Protein AF-D1CSL3-F1 (afdb_monomer_lite)

Foldseek 3Di:
DDALVRLVVVLVVCCVVCVVVQPDPVSCCVSRVLSNCVSVPFDCPPCVGWPAQDFDDDVVRGRDTDGID

InterPro domains:
  IPR007409 Restriction endonuclease, type I, HsdR, N-terminal [PF04313] (23-63)

pLDDT: mean 91.86, std 6.51, range [58.91, 96.75]

Secondary structure (DSSP, 8-state):
---HHHHHHHHHHHHHHHGGG--SHHHHIIIIIHHHHHHTT--TT-TTT-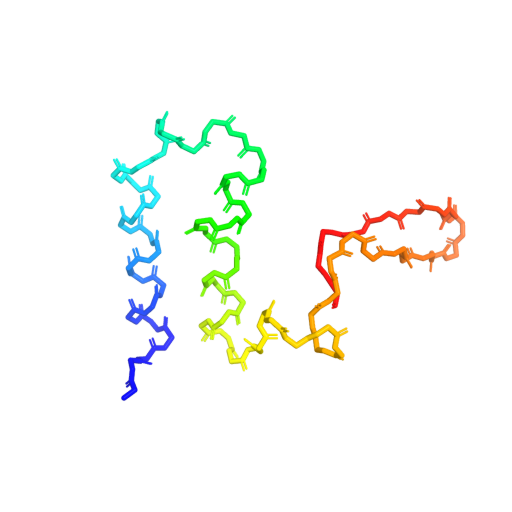-EEEE--BTTB-S-EEEE-

Structure (mmCIF, N/CA/C/O backbone):
data_AF-D1CSL3-F1
#
_entry.id   AF-D1CSL3-F1
#
loop_
_atom_site.group_PDB
_atom_site.id
_atom_site.type_symbol
_atom_site.label_atom_id
_atom_site.label_alt_id
_atom_site.label_comp_id
_atom_site.label_asym_id
_atom_site.label_entity_id
_atom_site.label_seq_id
_atom_site.pdbx_PDB_ins_code
_atom_site.Cartn_x
_atom_site.Cartn_y
_atom_site.Cartn_z
_atom_site.occupancy
_atom_site.B_iso_or_equiv
_atom_site.auth_seq_id
_atom_site.auth_comp_id
_atom_site.auth_asym_id
_atom_site.auth_atom_id
_atom_site.pdbx_PDB_model_num
ATOM 1 N N . MET A 1 1 ? -19.421 -9.542 1.305 1.00 58.91 1 MET A N 1
ATOM 2 C CA . MET A 1 1 ? -18.382 -8.659 0.739 1.00 58.91 1 MET A CA 1
ATOM 3 C C . MET A 1 1 ? -18.649 -7.276 1.287 1.00 58.91 1 MET A C 1
ATOM 5 O O . MET A 1 1 ? -19.793 -6.850 1.187 1.00 58.91 1 MET A O 1
ATOM 9 N N . SER A 1 2 ? -17.669 -6.647 1.936 1.00 71.81 2 SER A N 1
ATOM 10 C CA . SER A 1 2 ? -17.810 -5.251 2.357 1.00 71.81 2 SER A CA 1
ATOM 11 C C . SER A 1 2 ? -17.829 -4.353 1.125 1.00 71.81 2 SER A C 1
ATOM 13 O O . SER A 1 2 ? -17.142 -4.641 0.142 1.00 71.81 2 SER A O 1
ATOM 15 N N . THR A 1 3 ? -18.614 -3.282 1.151 1.00 91.62 3 THR A N 1
ATOM 16 C CA . THR A 1 3 ? -18.605 -2.300 0.065 1.00 91.62 3 THR A CA 1
ATOM 17 C C . THR A 1 3 ? -17.281 -1.532 0.064 1.00 91.62 3 THR A C 1
ATOM 19 O O . THR A 1 3 ? -16.531 -1.505 1.052 1.00 91.62 3 THR A O 1
ATOM 22 N N . ILE A 1 4 ? -16.975 -0.872 -1.054 1.00 92.81 4 ILE A N 1
ATOM 23 C CA . ILE A 1 4 ? -15.829 0.039 -1.116 1.00 92.81 4 ILE A CA 1
ATOM 24 C C . ILE A 1 4 ? -15.946 1.137 -0.049 1.00 92.81 4 ILE A C 1
ATOM 26 O O . ILE A 1 4 ? -14.964 1.467 0.606 1.00 92.81 4 ILE A O 1
ATOM 30 N N . GLU A 1 5 ? -17.153 1.642 0.207 1.00 95.06 5 GLU A N 1
ATOM 31 C CA . GLU A 1 5 ? -17.417 2.693 1.195 1.00 95.06 5 GLU A CA 1
ATOM 32 C C . GLU A 1 5 ? -17.088 2.236 2.622 1.00 95.06 5 GLU A C 1
ATOM 34 O O . GLU A 1 5 ? -16.479 2.985 3.387 1.00 95.06 5 GLU A O 1
ATOM 39 N N . GLU A 1 6 ? -17.442 0.999 2.979 1.00 95.50 6 GLU A N 1
ATOM 40 C CA . GLU A 1 6 ? -17.091 0.392 4.269 1.00 95.50 6 GLU A CA 1
ATOM 41 C C . GLU A 1 6 ? -15.577 0.207 4.404 1.00 95.50 6 GLU A C 1
ATOM 43 O O . GLU A 1 6 ? -14.989 0.535 5.437 1.00 95.50 6 GLU A O 1
ATOM 48 N N . SER A 1 7 ? -14.928 -0.247 3.332 1.00 95.38 7 SER A N 1
ATOM 49 C CA . SER A 1 7 ? -13.476 -0.431 3.289 1.00 95.38 7 SER A CA 1
ATOM 50 C C . SER A 1 7 ? -12.736 0.905 3.441 1.00 95.38 7 SER A C 1
ATOM 52 O O . SER A 1 7 ? -11.785 1.007 4.215 1.00 95.38 7 SER A O 1
ATOM 54 N N . LEU A 1 8 ? -13.211 1.963 2.776 1.00 95.94 8 LEU A N 1
ATOM 55 C CA . LEU A 1 8 ? -12.665 3.317 2.900 1.00 95.94 8 LEU A CA 1
ATOM 56 C C . LEU A 1 8 ? -12.863 3.895 4.302 1.00 95.94 8 LEU A C 1
ATOM 58 O O . LEU A 1 8 ? -11.954 4.539 4.830 1.00 95.94 8 LEU A O 1
ATOM 62 N N . ARG A 1 9 ? -14.016 3.645 4.934 1.00 96.75 9 ARG A N 1
ATOM 63 C CA . ARG A 1 9 ? -14.250 4.034 6.334 1.00 96.75 9 ARG A CA 1
ATOM 64 C C . ARG A 1 9 ? -13.250 3.356 7.267 1.00 96.75 9 ARG A C 1
ATOM 66 O O . ARG A 1 9 ? -12.609 4.052 8.050 1.00 96.75 9 ARG A O 1
ATOM 73 N N . ALA A 1 10 ? -13.041 2.047 7.122 1.00 96.06 10 ALA A N 1
ATOM 74 C CA . ALA A 1 10 ? -12.077 1.303 7.931 1.00 96.06 10 ALA A CA 1
ATOM 75 C C . ALA A 1 10 ? -10.632 1.806 7.742 1.00 96.06 10 ALA A C 1
ATOM 77 O O . ALA A 1 10 ? -9.886 1.953 8.711 1.00 96.06 10 ALA A O 1
ATOM 78 N N . ILE A 1 11 ? -10.235 2.121 6.503 1.00 96.38 11 ILE A N 1
ATOM 79 C CA . ILE A 1 11 ? -8.921 2.713 6.211 1.00 96.38 11 ILE A CA 1
ATOM 80 C C . ILE A 1 11 ? -8.801 4.103 6.854 1.00 96.38 11 ILE A C 1
ATOM 82 O O . ILE A 1 11 ? -7.790 4.402 7.487 1.00 96.38 11 ILE A O 1
ATOM 86 N N . SER A 1 12 ? -9.838 4.942 6.754 1.00 96.44 12 SER A N 1
ATOM 87 C CA . SER A 1 12 ? -9.855 6.275 7.371 1.00 96.44 12 SER A CA 1
ATOM 88 C C . SER A 1 12 ? -9.704 6.212 8.893 1.00 96.44 12 SER A C 1
ATOM 90 O O . SER A 1 12 ? -8.925 6.971 9.473 1.00 96.44 12 SER A O 1
ATOM 92 N N . GLU A 1 13 ? -10.418 5.295 9.546 1.00 96.50 13 GLU A N 1
ATOM 93 C CA . GLU A 1 13 ? -10.306 5.073 10.989 1.00 96.50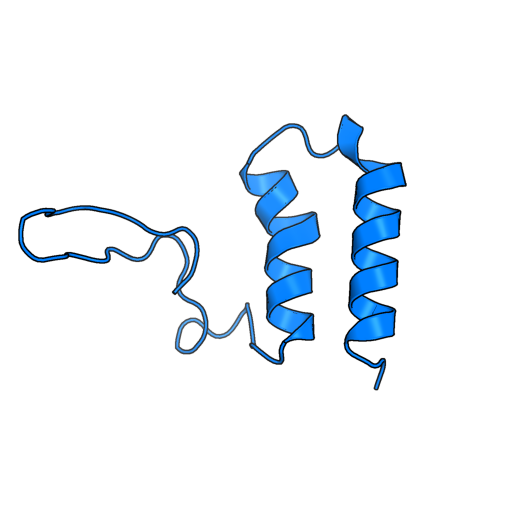 13 GLU A CA 1
ATOM 94 C C . GLU A 1 13 ? -8.903 4.613 11.378 1.00 96.50 13 GLU A C 1
ATOM 96 O O . GLU A 1 13 ? -8.315 5.188 12.293 1.00 96.50 13 GLU A O 1
ATOM 101 N N . ARG A 1 14 ? -8.323 3.667 10.629 1.00 94.81 14 ARG A N 1
ATOM 102 C CA . ARG A 1 14 ? -6.945 3.207 10.841 1.00 94.81 14 ARG A CA 1
ATOM 103 C C . ARG A 1 14 ? -5.937 4.347 10.755 1.00 94.81 14 ARG A C 1
ATOM 105 O O . ARG A 1 14 ? -5.049 4.433 11.599 1.00 94.81 14 ARG A O 1
ATOM 112 N N . VAL A 1 15 ? -6.063 5.227 9.763 1.00 95.81 15 VAL A N 1
ATOM 113 C CA . VAL A 1 15 ? -5.175 6.393 9.633 1.00 95.81 15 VAL A CA 1
ATOM 114 C C . VAL A 1 15 ? -5.292 7.291 10.863 1.00 95.81 15 VAL A C 1
ATOM 116 O O . VAL A 1 15 ? -4.278 7.711 11.416 1.00 95.81 15 VAL A O 1
ATOM 119 N N . LYS A 1 16 ? -6.513 7.545 11.346 1.00 95.56 16 LYS A N 1
ATOM 120 C CA . LYS A 1 16 ? -6.732 8.370 12.542 1.00 95.56 16 LYS A CA 1
ATOM 121 C C . LYS A 1 16 ? -6.137 7.739 13.802 1.00 95.56 16 LYS A C 1
ATOM 123 O O . LYS A 1 16 ? -5.514 8.455 14.580 1.00 95.56 16 LYS A O 1
ATOM 128 N N . SER A 1 17 ? -6.305 6.432 14.002 1.00 94.75 17 SER A N 1
ATOM 129 C CA . SER A 1 17 ? -5.868 5.749 15.227 1.00 94.75 17 SER A CA 1
ATOM 130 C C . SER A 1 17 ? -4.385 5.373 15.240 1.00 94.75 17 SER A C 1
ATOM 132 O O . SER A 1 17 ? -3.786 5.324 16.312 1.00 94.75 17 SER A O 1
ATOM 134 N N . HIS A 1 18 ? -3.781 5.118 14.077 1.00 92.62 18 HIS A N 1
ATOM 135 C CA . HIS A 1 18 ? -2.431 4.553 13.971 1.00 92.62 18 HIS A CA 1
ATOM 136 C C . HIS A 1 18 ? -1.427 5.448 13.231 1.00 92.62 18 HIS A C 1
ATOM 138 O O . HIS A 1 18 ? -0.292 5.020 13.020 1.00 92.62 18 HIS A O 1
ATOM 144 N N . SER A 1 19 ? -1.788 6.686 12.869 1.00 91.25 19 SER A N 1
ATOM 145 C CA . SER A 1 19 ? -0.891 7.629 12.166 1.00 91.25 19 SER A CA 1
ATOM 146 C C . SER A 1 19 ? 0.488 7.759 12.812 1.00 91.25 19 SER A C 1
ATOM 148 O O . SER A 1 19 ? 1.494 7.681 12.116 1.00 91.25 19 SER A O 1
ATOM 150 N N . SER A 1 20 ? 0.555 7.870 14.140 1.00 92.38 20 SER A N 1
ATOM 151 C CA . SER A 1 20 ? 1.817 7.982 14.884 1.00 92.38 20 SER A CA 1
ATOM 152 C C . SER A 1 20 ? 2.709 6.736 14.804 1.00 92.38 20 SER A C 1
ATOM 154 O O . SER A 1 20 ? 3.910 6.835 15.039 1.00 92.38 20 SER A O 1
ATOM 156 N N . THR A 1 21 ? 2.147 5.572 14.470 1.00 92.44 21 THR A N 1
ATOM 157 C CA . THR A 1 21 ? 2.888 4.306 14.330 1.00 92.44 21 THR A CA 1
ATOM 158 C C . THR A 1 21 ? 3.376 4.052 12.901 1.00 92.44 21 THR A C 1
ATOM 160 O O . THR A 1 21 ? 4.326 3.300 12.703 1.00 92.44 21 THR A O 1
ATOM 163 N N . MET A 1 22 ? 2.778 4.710 11.902 1.00 94.25 22 MET A N 1
ATOM 164 C CA . MET A 1 22 ? 3.136 4.586 10.484 1.00 94.25 22 MET A CA 1
ATOM 165 C C . MET A 1 22 ? 4.177 5.646 10.092 1.00 94.25 22 MET A C 1
ATOM 167 O O . MET A 1 22 ? 3.926 6.506 9.254 1.00 94.25 22 MET A O 1
ATOM 171 N N . ALA A 1 23 ? 5.341 5.619 10.744 1.00 93.69 23 ALA A N 1
ATOM 172 C CA . ALA A 1 23 ? 6.351 6.676 10.624 1.00 93.69 23 ALA A CA 1
ATOM 173 C C . ALA A 1 23 ? 7.165 6.644 9.315 1.00 93.69 23 ALA A C 1
ATOM 175 O O . ALA A 1 23 ? 7.877 7.601 9.016 1.00 93.69 23 ALA A O 1
ATOM 176 N N . THR A 1 24 ? 7.098 5.551 8.553 1.00 95.94 24 THR A N 1
ATOM 177 C CA . THR A 1 24 ? 7.836 5.382 7.297 1.00 95.94 24 THR A CA 1
ATOM 178 C C . THR A 1 24 ? 6.886 5.291 6.113 1.00 95.94 24 THR A C 1
ATOM 180 O O . THR A 1 24 ? 5.737 4.870 6.246 1.00 95.94 24 THR A O 1
ATOM 183 N N . GLU A 1 25 ? 7.393 5.643 4.935 1.00 94.75 25 GLU A N 1
ATOM 184 C CA . GLU A 1 25 ? 6.671 5.499 3.671 1.00 94.75 25 GLU A CA 1
ATOM 185 C C . GLU A 1 25 ? 6.176 4.063 3.463 1.00 94.75 25 GLU A C 1
ATOM 187 O O . GLU A 1 25 ? 4.996 3.852 3.202 1.00 94.75 25 GLU A O 1
ATOM 192 N N . GLU A 1 26 ? 7.041 3.075 3.704 1.00 93.94 26 GLU A N 1
ATOM 193 C CA . GLU A 1 26 ? 6.700 1.653 3.603 1.00 93.94 26 GLU A CA 1
ATOM 194 C C . GLU A 1 26 ? 5.574 1.244 4.566 1.00 93.94 26 GLU A C 1
ATOM 196 O O . GLU A 1 26 ? 4.667 0.490 4.204 1.00 93.94 26 GLU A O 1
ATOM 201 N N . ALA A 1 27 ? 5.578 1.783 5.792 1.00 95.06 27 ALA A N 1
ATOM 202 C CA . ALA A 1 27 ? 4.519 1.515 6.758 1.00 95.06 27 ALA A CA 1
ATOM 203 C C . ALA A 1 27 ? 3.170 2.077 6.284 1.00 95.06 27 ALA A C 1
ATOM 205 O O . ALA A 1 27 ? 2.148 1.404 6.415 1.00 95.06 27 ALA A O 1
ATOM 206 N N . VAL A 1 28 ? 3.156 3.279 5.698 1.00 96.19 28 VAL A N 1
ATOM 207 C CA . VAL A 1 28 ? 1.937 3.891 5.142 1.00 96.19 28 VAL A CA 1
ATOM 208 C C . VAL A 1 28 ? 1.467 3.139 3.895 1.00 96.19 28 VAL A C 1
ATOM 210 O O . VAL A 1 28 ? 0.281 2.816 3.787 1.00 96.19 28 VAL A O 1
ATOM 213 N N . LYS A 1 29 ? 2.3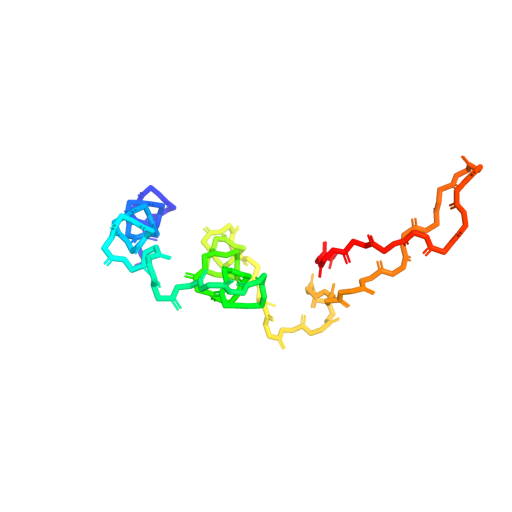84 2.803 2.983 1.00 95.56 29 LYS A N 1
ATOM 214 C CA . LYS A 1 29 ? 2.122 1.990 1.790 1.00 95.56 29 LYS A CA 1
ATOM 215 C C . LYS A 1 29 ? 1.435 0.675 2.166 1.00 95.56 29 LYS A C 1
ATOM 217 O O . LYS A 1 29 ? 0.330 0.392 1.701 1.00 95.56 29 LYS A O 1
ATOM 222 N N . THR A 1 30 ? 2.006 -0.058 3.118 1.00 94.38 30 THR A N 1
ATOM 223 C CA . THR A 1 30 ? 1.467 -1.341 3.583 1.00 94.38 30 THR A CA 1
ATOM 224 C C . THR A 1 30 ? 0.147 -1.204 4.352 1.00 94.38 30 THR A C 1
ATOM 226 O O . THR A 1 30 ? -0.778 -1.988 4.144 1.00 94.38 30 THR A O 1
ATOM 229 N N . ALA A 1 31 ? 0.024 -0.229 5.256 1.00 95.06 31 ALA A N 1
ATOM 230 C CA . ALA A 1 31 ? -1.133 -0.134 6.151 1.00 95.06 31 ALA A CA 1
ATOM 231 C C . ALA A 1 31 ? -2.346 0.595 5.544 1.00 95.06 31 ALA A C 1
ATOM 233 O O . ALA A 1 31 ? -3.469 0.416 6.040 1.00 95.06 31 ALA A O 1
ATOM 234 N N . VAL A 1 32 ? -2.133 1.404 4.499 1.00 96.19 32 VAL A N 1
ATOM 235 C CA . VAL A 1 32 ? -3.141 2.302 3.908 1.00 96.19 32 VAL A CA 1
ATOM 236 C C . VAL A 1 32 ? -3.279 2.089 2.401 1.00 96.19 32 VAL A C 1
ATOM 238 O O . VAL A 1 32 ? -4.386 1.806 1.944 1.00 96.19 32 VAL A O 1
ATOM 241 N N . VAL A 1 33 ? -2.186 2.180 1.635 1.00 96.50 33 VAL A N 1
ATOM 242 C CA . VAL A 1 33 ? -2.239 2.153 0.160 1.00 96.50 33 VAL A CA 1
ATOM 243 C C . VAL A 1 33 ? -2.603 0.765 -0.369 1.0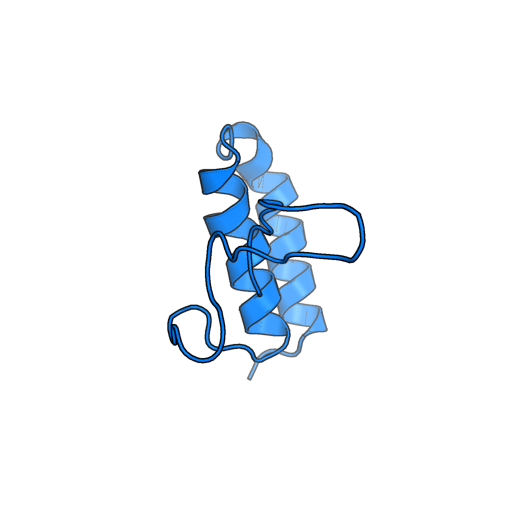0 96.50 33 VAL A C 1
ATOM 245 O O . VAL A 1 33 ? -3.543 0.651 -1.149 1.00 96.50 33 VAL A O 1
ATOM 248 N N . LEU A 1 34 ? -1.950 -0.303 0.099 1.00 95.81 34 LEU A N 1
ATOM 249 C CA . LEU A 1 34 ? -2.287 -1.670 -0.324 1.00 95.81 34 LEU A CA 1
ATOM 250 C C . LEU A 1 34 ? -3.738 -2.055 0.036 1.00 95.81 34 LEU A C 1
ATOM 252 O O . LEU A 1 34 ? -4.452 -2.569 -0.826 1.00 95.81 34 LEU A O 1
ATOM 256 N N . PRO A 1 35 ? -4.251 -1.772 1.253 1.00 95.81 35 PRO A N 1
ATOM 257 C CA . PRO A 1 35 ? -5.666 -1.972 1.560 1.00 95.81 35 PRO A CA 1
ATOM 258 C C . PRO A 1 35 ? -6.616 -1.158 0.681 1.00 95.81 35 PRO A C 1
ATOM 260 O O . PRO A 1 35 ? -7.717 -1.625 0.397 1.00 95.81 35 PRO A O 1
ATOM 263 N N . PHE A 1 36 ? -6.212 0.042 0.258 1.00 96.50 36 PHE A N 1
ATOM 264 C CA . PHE A 1 36 ? -6.987 0.86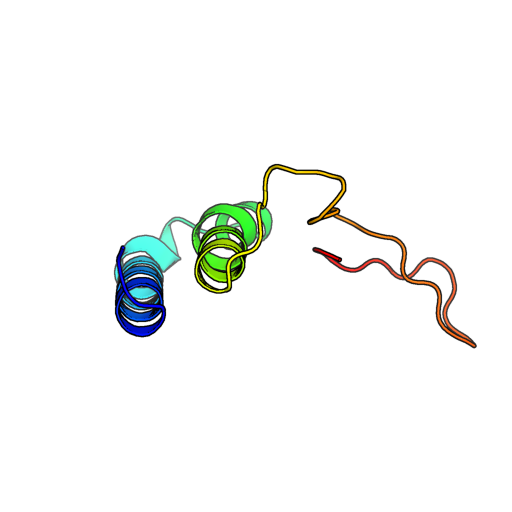2 -0.668 1.00 96.50 36 PHE A CA 1
ATOM 265 C C . PHE A 1 36 ? -7.019 0.255 -2.078 1.00 96.50 36 PHE A C 1
ATOM 267 O O . PHE A 1 36 ? -8.093 0.132 -2.653 1.00 96.50 36 PHE A O 1
ATOM 274 N N . LEU A 1 37 ? -5.890 -0.213 -2.614 1.00 95.88 37 LEU A N 1
ATOM 275 C CA . LEU A 1 37 ? -5.870 -0.928 -3.897 1.00 95.88 37 LEU A CA 1
ATOM 276 C C . LEU A 1 37 ? -6.741 -2.191 -3.845 1.00 95.88 37 LEU A C 1
ATOM 278 O O . LEU A 1 37 ? -7.570 -2.415 -4.724 1.00 95.88 37 LEU A O 1
ATOM 282 N N . ARG A 1 38 ? -6.660 -2.959 -2.753 1.00 95.00 38 ARG A N 1
ATOM 283 C CA . ARG A 1 38 ? -7.541 -4.114 -2.548 1.00 95.00 38 ARG A CA 1
ATOM 284 C C . ARG A 1 38 ? -9.022 -3.726 -2.496 1.00 95.00 38 ARG A C 1
ATOM 286 O O . ARG A 1 38 ? -9.857 -4.481 -2.985 1.00 95.00 38 ARG A O 1
ATOM 293 N N . SER A 1 39 ? -9.377 -2.570 -1.927 1.00 95.44 39 SER A N 1
ATOM 294 C CA . SER A 1 39 ? -10.779 -2.123 -1.881 1.00 95.44 39 SER A CA 1
ATOM 295 C C . SER A 1 39 ? -11.330 -1.706 -3.247 1.00 95.44 39 SER A C 1
ATOM 297 O O . SER A 1 39 ? -12.545 -1.752 -3.445 1.00 95.44 39 SER A O 1
ATOM 299 N N . LEU A 1 40 ? -10.450 -1.355 -4.191 1.00 94.56 40 LEU A N 1
ATOM 300 C CA . LEU A 1 40 ? -10.779 -1.147 -5.603 1.00 94.56 40 LEU A CA 1
ATOM 301 C C . LEU A 1 40 ? -10.900 -2.462 -6.391 1.00 94.56 40 LEU A C 1
ATOM 303 O O . LEU A 1 40 ? -11.383 -2.437 -7.520 1.00 94.56 40 LEU A O 1
ATOM 307 N N . GLY A 1 41 ? -10.513 -3.594 -5.794 1.00 93.94 41 GLY A N 1
ATOM 308 C CA . GLY A 1 41 ? -10.615 -4.925 -6.391 1.00 93.94 41 GLY A CA 1
ATOM 309 C C . GLY A 1 41 ? -9.314 -5.490 -6.959 1.00 93.94 41 GLY A C 1
ATOM 310 O O . GLY A 1 41 ? -9.366 -6.581 -7.514 1.00 93.94 41 GLY A O 1
ATOM 311 N N . TYR A 1 42 ? -8.179 -4.800 -6.800 1.00 95.38 42 TYR A N 1
ATOM 312 C CA . TYR A 1 42 ? -6.878 -5.299 -7.258 1.00 95.38 42 TYR A CA 1
ATOM 313 C C . TYR A 1 42 ? -6.319 -6.389 -6.332 1.00 95.38 42 TYR A C 1
ATOM 315 O O . TYR A 1 42 ? -6.355 -6.231 -5.101 1.00 95.38 42 TYR A O 1
ATOM 323 N N . GLU A 1 43 ? -5.710 -7.441 -6.889 1.00 94.94 43 GLU A N 1
ATOM 324 C CA . GLU A 1 43 ? -4.889 -8.370 -6.110 1.00 94.94 43 GLU A CA 1
ATOM 325 C C . GLU A 1 43 ? -3.464 -7.852 -5.915 1.00 94.94 43 GLU A C 1
ATOM 327 O O . GLU A 1 43 ? -2.544 -8.095 -6.687 1.00 94.94 43 GLU A O 1
ATOM 332 N N . VAL A 1 44 ? -3.255 -7.175 -4.787 1.00 94.69 44 VAL A N 1
ATOM 333 C CA . VAL A 1 44 ? -1.964 -6.581 -4.391 1.00 94.69 44 VAL A CA 1
ATOM 334 C C . VAL A 1 44 ? -0.816 -7.578 -4.179 1.00 94.69 44 VAL A C 1
ATOM 336 O O . VAL A 1 44 ? 0.315 -7.160 -3.944 1.00 94.69 44 VAL A O 1
ATOM 339 N N . PHE A 1 45 ? -1.098 -8.881 -4.196 1.00 93.06 45 PHE A N 1
ATOM 340 C CA . PHE A 1 45 ? -0.084 -9.935 -4.118 1.00 93.06 45 PHE A CA 1
ATOM 341 C C . PHE A 1 45 ? 0.133 -10.658 -5.451 1.00 93.06 45 PHE A C 1
ATOM 343 O O . PHE A 1 45 ? 1.014 -11.516 -5.521 1.00 93.06 45 PHE A O 1
ATOM 350 N N . ASP A 1 46 ? -0.640 -10.326 -6.488 1.00 94.75 46 ASP A N 1
ATOM 351 C CA . ASP A 1 46 ? -0.400 -10.798 -7.844 1.00 94.75 46 ASP A CA 1
ATOM 352 C C . ASP A 1 46 ? 0.547 -9.812 -8.557 1.00 94.75 46 ASP A C 1
ATOM 354 O O . ASP A 1 46 ? 0.136 -8.704 -8.907 1.00 94.75 46 ASP A O 1
ATOM 358 N N . PRO A 1 47 ? 1.819 -10.183 -8.804 1.00 90.19 47 PRO A N 1
ATOM 359 C CA . PRO A 1 47 ? 2.785 -9.302 -9.459 1.00 90.19 47 PRO A CA 1
ATOM 360 C C . PRO A 1 47 ? 2.474 -9.069 -10.944 1.00 90.19 47 PRO A C 1
ATOM 362 O O . PRO A 1 47 ? 3.194 -8.326 -11.605 1.00 90.19 47 PRO A O 1
ATOM 365 N N . THR A 1 48 ? 1.463 -9.741 -11.499 1.00 93.12 48 THR A N 1
ATOM 366 C CA . THR A 1 48 ? 0.955 -9.468 -12.848 1.00 93.12 48 THR A CA 1
ATOM 367 C C . THR A 1 48 ? -0.131 -8.394 -12.859 1.00 93.12 48 THR A C 1
ATOM 369 O O . THR A 1 48 ? -0.427 -7.860 -13.927 1.00 93.12 48 THR A O 1
ATOM 372 N N . GLU A 1 49 ? -0.684 -8.053 -11.691 1.00 93.94 49 GLU A N 1
ATOM 373 C CA . GLU A 1 49 ? -1.721 -7.034 -11.526 1.00 93.94 49 GLU A CA 1
ATOM 374 C C . GLU A 1 49 ? -1.213 -5.789 -10.790 1.00 93.94 49 GLU A C 1
ATOM 376 O O . GLU A 1 49 ? -1.553 -4.681 -11.189 1.00 93.94 49 GLU A O 1
ATOM 381 N N . VAL A 1 50 ? -0.400 -5.956 -9.740 1.00 95.44 50 VAL A N 1
ATOM 382 C CA . VAL A 1 50 ? 0.186 -4.844 -8.980 1.00 95.44 50 VAL A CA 1
ATOM 383 C C . VAL A 1 50 ? 1.698 -5.009 -8.910 1.00 95.44 50 VAL A C 1
ATOM 385 O O . VAL A 1 50 ? 2.216 -5.900 -8.232 1.00 95.44 50 VAL A O 1
ATOM 388 N N . ILE A 1 51 ? 2.422 -4.113 -9.579 1.00 94.50 51 ILE A N 1
ATOM 389 C CA . ILE A 1 51 ? 3.885 -4.121 -9.622 1.00 94.50 51 ILE A CA 1
ATOM 390 C C . ILE A 1 51 ? 4.426 -2.999 -8.731 1.00 94.50 51 ILE A C 1
ATOM 392 O O . ILE A 1 51 ? 4.233 -1.824 -9.054 1.00 94.50 51 ILE A O 1
ATOM 396 N N . PRO A 1 52 ? 5.132 -3.316 -7.630 1.00 92.88 52 PRO A N 1
ATOM 397 C CA . PRO A 1 52 ? 5.766 -2.296 -6.810 1.00 92.88 52 PRO A CA 1
ATOM 398 C C . PRO A 1 52 ? 6.980 -1.681 -7.519 1.00 92.88 52 PRO A C 1
ATOM 400 O O . PRO A 1 52 ? 7.702 -2.374 -8.240 1.00 92.88 52 PRO A O 1
ATOM 403 N N . GLU A 1 53 ? 7.253 -0.401 -7.257 1.00 91.88 53 GLU A N 1
ATOM 404 C CA . GLU A 1 53 ? 8.455 0.311 -7.728 1.00 91.88 53 GLU A CA 1
ATOM 405 C C . GLU A 1 53 ? 8.646 0.241 -9.259 1.00 91.88 53 GLU A C 1
ATOM 407 O O . GLU A 1 53 ? 9.766 0.105 -9.777 1.00 91.88 53 GLU A O 1
ATOM 412 N N . PHE A 1 54 ? 7.538 0.303 -9.999 1.00 91.25 54 PHE A N 1
ATOM 413 C CA . PHE A 1 54 ? 7.520 0.147 -11.446 1.00 91.25 54 PHE A CA 1
ATOM 414 C C . PHE A 1 54 ? 8.209 1.323 -12.145 1.00 91.25 54 PHE A C 1
ATOM 416 O O . PHE A 1 54 ? 7.952 2.489 -11.851 1.00 91.25 54 PHE A O 1
ATOM 423 N N . THR A 1 55 ? 9.081 1.018 -13.110 1.00 90.88 55 THR A N 1
ATOM 424 C CA . THR A 1 55 ? 9.753 2.047 -13.915 1.00 90.88 55 THR A CA 1
ATOM 425 C C . THR A 1 55 ? 8.833 2.493 -15.046 1.00 90.88 55 THR A C 1
ATOM 427 O O . THR A 1 55 ? 8.640 1.769 -16.021 1.00 90.88 55 THR A O 1
ATOM 430 N N . ALA A 1 56 ? 8.273 3.691 -14.908 1.00 86.38 56 ALA A N 1
ATOM 431 C CA . ALA A 1 56 ? 7.343 4.287 -15.854 1.00 86.38 56 ALA A CA 1
ATOM 432 C C . ALA A 1 56 ? 8.045 5.395 -16.651 1.00 86.38 56 ALA A C 1
ATOM 434 O O . ALA A 1 56 ? 7.957 6.579 -16.325 1.00 86.38 56 ALA A O 1
ATOM 435 N N . ASP A 1 57 ? 8.750 5.004 -17.715 1.00 86.19 57 ASP A N 1
ATOM 436 C CA . ASP A 1 57 ? 9.383 5.959 -18.624 1.00 86.19 57 ASP A CA 1
ATOM 437 C C . ASP A 1 57 ? 8.321 6.760 -19.397 1.00 86.19 57 ASP A C 1
ATOM 439 O O . ASP A 1 57 ? 7.434 6.202 -20.045 1.00 86.19 57 ASP A O 1
ATOM 443 N N . ALA A 1 58 ? 8.446 8.087 -19.378 1.00 79.50 58 ALA A N 1
ATOM 444 C CA . ALA A 1 58 ? 7.620 8.998 -20.165 1.00 79.50 58 ALA A CA 1
ATOM 445 C C . ALA A 1 58 ? 8.488 9.790 -21.152 1.00 79.50 58 ALA A C 1
ATOM 447 O O . ALA A 1 58 ? 9.701 9.933 -20.976 1.00 79.50 58 ALA A O 1
ATOM 448 N N . VAL A 1 59 ? 7.881 10.344 -22.206 1.00 81.44 59 VAL A N 1
ATOM 449 C CA . VAL A 1 59 ? 8.612 11.187 -23.168 1.00 81.44 59 VAL A CA 1
ATOM 450 C C . VAL A 1 59 ? 9.259 12.357 -22.419 1.00 81.44 59 VAL A C 1
ATOM 452 O O . VAL A 1 59 ? 8.572 13.206 -21.858 1.00 81.44 59 VAL A O 1
ATOM 455 N N . GLY A 1 60 ? 10.592 12.386 -22.397 1.00 81.31 60 GLY A N 1
ATOM 456 C CA . GLY A 1 60 ? 11.376 13.401 -21.688 1.00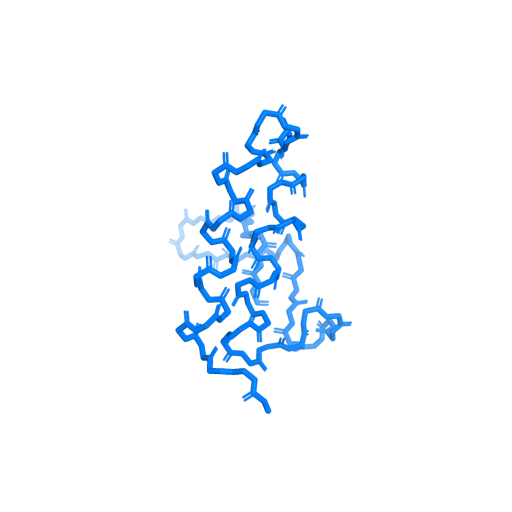 81.31 60 GLY A CA 1
ATOM 457 C C . GLY A 1 60 ? 11.698 13.094 -20.219 1.00 81.31 60 GLY A C 1
ATOM 458 O O . GLY A 1 60 ? 12.403 13.888 -19.603 1.00 81.31 60 GLY A O 1
ATOM 459 N N . LYS A 1 61 ? 11.251 11.961 -19.660 1.00 76.81 61 LYS A N 1
ATOM 460 C CA . LYS A 1 61 ? 11.594 11.515 -18.301 1.00 76.81 61 LYS A CA 1
ATOM 461 C C . LYS A 1 61 ? 11.942 10.025 -18.288 1.00 76.81 61 LYS A C 1
ATOM 463 O O . LYS A 1 61 ? 11.063 9.178 -18.415 1.00 76.81 61 LYS A O 1
ATOM 468 N N . LYS A 1 62 ? 13.238 9.725 -18.169 1.00 80.50 62 LYS A N 1
ATOM 469 C CA . LYS A 1 62 ? 13.789 8.365 -18.196 1.00 80.50 62 LYS A CA 1
ATOM 470 C C . LYS A 1 62 ? 14.242 7.955 -16.797 1.00 80.50 62 LYS A C 1
ATOM 472 O O . LYS A 1 62 ? 15.006 8.690 -16.178 1.00 80.50 62 LYS A O 1
ATOM 477 N N . GLY A 1 63 ? 13.831 6.774 -16.350 1.00 81.62 63 GLY A N 1
ATOM 478 C CA . GLY A 1 63 ? 14.147 6.213 -15.039 1.00 81.62 63 GLY A CA 1
ATOM 479 C C . GLY A 1 63 ? 13.195 6.631 -13.918 1.00 81.62 63 GLY A C 1
ATOM 480 O O . GLY A 1 63 ? 13.518 6.402 -12.755 1.00 81.62 63 GLY A O 1
ATOM 481 N N . GLU A 1 64 ? 12.049 7.237 -14.241 1.00 88.88 64 GLU A N 1
ATOM 482 C CA . GLU A 1 64 ? 11.040 7.579 -13.236 1.00 88.88 64 GLU A CA 1
ATOM 483 C C . GLU A 1 64 ? 10.378 6.309 -12.707 1.00 88.88 64 GLU A C 1
ATOM 485 O O . GLU A 1 64 ? 10.047 5.395 -13.467 1.00 88.88 64 GLU A O 1
ATOM 490 N N . LYS A 1 65 ? 10.174 6.266 -11.393 1.00 89.38 65 LYS A N 1
ATOM 491 C CA . LYS A 1 65 ? 9.507 5.156 -10.724 1.00 89.38 65 LYS A CA 1
ATOM 492 C C . LYS A 1 65 ? 8.194 5.610 -10.121 1.00 89.38 65 LYS A C 1
ATOM 494 O O . LYS A 1 65 ? 8.092 6.726 -9.616 1.00 89.38 65 LYS A O 1
ATOM 499 N N . VAL A 1 66 ? 7.215 4.723 -10.169 1.00 91.12 66 VAL A N 1
ATOM 500 C CA . VAL A 1 66 ? 5.963 4.843 -9.428 1.00 91.12 66 VAL A CA 1
ATOM 501 C C . VAL A 1 66 ? 5.895 3.736 -8.388 1.00 91.12 66 VAL A C 1
ATOM 503 O O . VAL A 1 66 ? 6.456 2.659 -8.580 1.00 91.12 66 VAL A O 1
ATOM 506 N N . ASP A 1 67 ? 5.201 4.002 -7.288 1.00 91.69 67 ASP A N 1
ATOM 507 C CA . ASP A 1 67 ? 5.138 3.070 -6.163 1.00 91.69 67 ASP A CA 1
ATOM 508 C C . ASP A 1 67 ? 4.413 1.773 -6.514 1.00 91.69 67 ASP A C 1
ATOM 510 O O . ASP A 1 67 ? 4.856 0.707 -6.102 1.00 91.69 67 ASP A O 1
ATOM 514 N N . TYR A 1 68 ? 3.322 1.875 -7.279 1.00 93.75 68 TYR A N 1
ATOM 515 C CA . TYR A 1 68 ? 2.501 0.762 -7.755 1.00 93.75 68 TYR A CA 1
ATOM 516 C C . TYR A 1 68 ? 1.992 1.070 -9.169 1.00 93.75 68 TYR A C 1
ATOM 518 O O . TYR A 1 68 ? 1.567 2.202 -9.425 1.00 93.75 68 TYR A O 1
ATOM 526 N N . ALA A 1 69 ? 2.031 0.081 -10.062 1.00 89.81 69 ALA A N 1
ATOM 527 C CA . ALA A 1 69 ? 1.479 0.130 -11.419 1.00 89.81 69 ALA A CA 1
ATOM 528 C C . ALA A 1 69 ? 0.712 -1.148 -11.754 1.00 89.81 69 ALA A C 1
ATOM 530 O O . ALA A 1 69 ? 1.081 -2.200 -11.179 1.00 89.81 69 ALA A O 1
#

Organism: NCBI:txid76745

Sequence (69 aa):
MSTIEESLRAISERVKSHSSTMATEEAVKTAVVLPFLRSLGYEVFDPTEVIPEFTADAVGKKGEKVDYA

Radius of gyration: 14.23 Å; chains: 1; bounding box: 33×24×38 Å